Protein AF-A0A958TBN7-F1 (afdb_monomer_lite)

Radius of gyration: 26.86 Å; chains: 1; bounding box: 64×34×70 Å

Sequence (114 aa):
MKAIISLFTVFLLCVSLTVKAQENQGIDVNKDIDLAKVYEQVIKEGYGTPKVYLDLANAYYFGGDYANAKKWFEKVFETEELTTDMVVFRYKQSLKALKEDMDANPYLAALGTN

Secondary structure (DSSP, 8-state):
-HHHHHHHHHHHHHHHHHGGG-------HHHH--HHHHHHHHHHTT---HHHHHHHHHHHHHHT-HHHHHHHHHHHHTT-TT--HHHHHHHHHHHHHHT--STT-HHHHHHTT-

Foldseek 3Di:
DVVVVVVVVVVVVVVVVVVVPPPPPPDPCVPNDQQLVVLVVCVVVVNDDLVSLQSNLVSCLVVVVLVSNLVSLVVNLVVVPDDDPVSVVSNVVSCVSVVHDPVPDPSNVVVVPD

pLDDT: mean 84.66, std 15.96, range [45.16, 98.62]

Structure (mmCIF, N/CA/C/O backbone):
data_AF-A0A958TBN7-F1
#
_entry.id   AF-A0A958TBN7-F1
#
loop_
_atom_site.group_PDB
_atom_site.id
_atom_site.type_symbol
_atom_site.label_atom_id
_atom_site.label_alt_id
_atom_site.label_comp_id
_atom_site.label_asym_id
_atom_site.label_entity_id
_atom_site.label_seq_id
_atom_site.pdbx_PDB_ins_code
_atom_site.Cartn_x
_atom_site.Cartn_y
_atom_site.Cartn_z
_atom_site.occupancy
_atom_site.B_iso_or_equiv
_atom_site.auth_seq_id
_atom_site.auth_comp_id
_atom_site.auth_asym_id
_atom_site.auth_atom_id
_atom_site.pdbx_PDB_model_num
ATOM 1 N N . MET A 1 1 ? -45.256 21.094 56.430 1.00 61.03 1 MET A N 1
ATOM 2 C CA . MET A 1 1 ? -43.775 20.989 56.453 1.00 61.03 1 MET A CA 1
ATOM 3 C C . MET A 1 1 ? -43.257 19.689 55.836 1.00 61.03 1 MET A C 1
ATOM 5 O O . MET A 1 1 ? -42.473 19.777 54.906 1.00 61.03 1 MET A O 1
ATOM 9 N N . LYS A 1 2 ? -43.733 18.501 56.246 1.00 51.97 2 LYS A N 1
ATOM 10 C CA . LYS A 1 2 ? -43.281 17.205 55.683 1.00 51.97 2 LYS A CA 1
ATOM 11 C C . LYS A 1 2 ? -43.485 17.062 54.158 1.00 51.97 2 LYS A C 1
ATOM 13 O O . LYS A 1 2 ? -42.591 16.584 53.475 1.00 51.97 2 LYS A O 1
ATOM 18 N N . ALA A 1 3 ? -44.604 17.558 53.616 1.00 57.6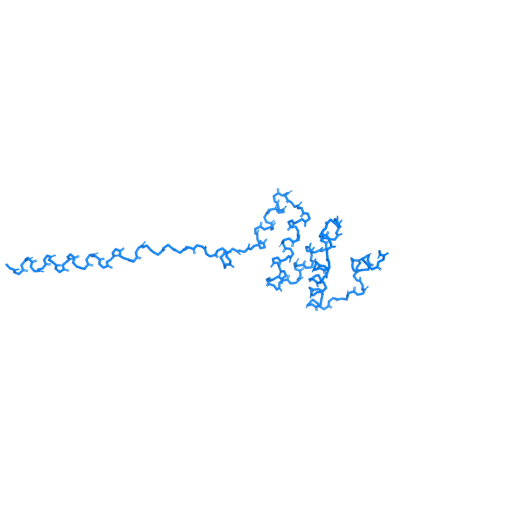6 3 ALA A N 1
ATOM 19 C CA . ALA A 1 3 ? -44.887 17.526 52.172 1.00 57.66 3 ALA A CA 1
ATOM 20 C C . ALA A 1 3 ? -43.975 18.450 51.336 1.00 57.66 3 ALA A C 1
ATOM 22 O O . ALA A 1 3 ? -43.615 18.112 50.216 1.00 57.66 3 ALA A O 1
ATOM 23 N N . ILE A 1 4 ? -43.551 19.587 51.899 1.00 66.06 4 ILE A N 1
ATOM 24 C CA . ILE A 1 4 ? -42.653 20.545 51.229 1.00 66.06 4 ILE A CA 1
ATOM 25 C C . ILE A 1 4 ? -41.221 19.989 51.193 1.00 66.06 4 ILE A C 1
ATOM 27 O O . ILE A 1 4 ? -40.553 20.063 50.167 1.00 66.06 4 ILE A O 1
ATOM 31 N N . ILE A 1 5 ? -40.784 19.347 52.284 1.00 66.56 5 ILE A N 1
ATOM 32 C CA . ILE A 1 5 ? -39.485 18.658 52.361 1.00 66.56 5 ILE A CA 1
ATOM 33 C C . ILE A 1 5 ? -39.434 17.479 51.373 1.00 66.56 5 ILE A C 1
ATOM 35 O O . ILE A 1 5 ? -38.420 17.293 50.702 1.00 66.56 5 ILE A O 1
ATOM 39 N N . SER A 1 6 ? -40.540 16.736 51.230 1.00 66.12 6 SER A N 1
ATOM 40 C CA . SER A 1 6 ? -40.668 15.628 50.272 1.00 66.12 6 SER A CA 1
ATOM 41 C C . SER A 1 6 ? -40.613 16.080 48.809 1.00 66.12 6 SER A C 1
ATOM 43 O O . SER A 1 6 ? -40.090 15.357 47.967 1.00 66.12 6 SER A O 1
ATOM 45 N N . LEU A 1 7 ? -41.135 17.267 48.484 1.00 64.88 7 LEU A N 1
ATOM 46 C CA . LEU A 1 7 ? -41.117 17.795 47.116 1.00 64.88 7 LEU A CA 1
ATOM 47 C C . LEU A 1 7 ? -39.704 18.241 46.702 1.00 64.88 7 LEU A C 1
ATOM 49 O O . LEU A 1 7 ? -39.282 18.032 45.567 1.00 64.88 7 LEU A O 1
ATOM 53 N N . PHE A 1 8 ? -38.946 18.791 47.654 1.00 68.81 8 PHE A N 1
ATOM 54 C CA . PHE A 1 8 ? -37.567 19.228 47.437 1.00 68.81 8 PHE A CA 1
ATOM 55 C C . PHE A 1 8 ? -36.601 18.047 47.229 1.00 68.81 8 PHE A C 1
ATOM 57 O O . PHE A 1 8 ? -35.666 18.136 46.437 1.00 68.81 8 PHE A O 1
ATOM 64 N N . THR A 1 9 ? -36.857 16.907 47.881 1.00 64.44 9 THR A N 1
ATOM 65 C CA . THR A 1 9 ? -36.058 15.678 47.705 1.00 64.44 9 THR A CA 1
ATOM 66 C C . THR A 1 9 ? -36.308 14.998 46.357 1.00 64.44 9 THR A C 1
ATOM 68 O O . THR A 1 9 ? -35.367 14.488 45.755 1.00 64.44 9 THR A O 1
ATOM 71 N N . VAL A 1 10 ? -37.539 15.041 45.836 1.00 66.38 10 VAL A N 1
ATOM 72 C CA . VAL A 1 10 ? -37.864 14.515 44.495 1.00 66.38 10 VAL A CA 1
ATOM 73 C C . VAL A 1 10 ? -37.226 15.368 43.393 1.00 66.38 10 VAL A C 1
ATOM 75 O O . VAL A 1 10 ? -36.692 14.825 42.428 1.00 66.38 10 VAL A O 1
ATOM 78 N N . PHE A 1 11 ? -37.190 16.692 43.568 1.00 67.19 11 PHE A N 1
ATOM 79 C CA . PHE A 1 11 ? -36.548 17.603 42.619 1.00 67.19 11 PHE A CA 1
ATOM 80 C C . PHE A 1 11 ? -35.030 17.361 42.498 1.00 67.19 11 PHE A C 1
ATOM 82 O O . PHE A 1 11 ? -34.502 17.301 41.390 1.00 67.19 11 PHE A O 1
ATOM 89 N N . LEU A 1 12 ? -34.338 17.121 43.620 1.00 64.62 12 LEU A N 1
ATOM 90 C CA . LEU A 1 12 ? -32.907 16.772 43.647 1.00 64.62 12 LEU A CA 1
ATOM 91 C C . LEU A 1 12 ? -32.594 15.415 42.986 1.00 64.62 12 LEU A C 1
ATOM 93 O O . LEU A 1 12 ? -31.534 15.249 42.379 1.00 64.62 12 LEU A O 1
ATOM 97 N N . LEU A 1 13 ? -33.520 14.453 43.049 1.00 64.06 13 LEU A N 1
ATOM 98 C CA . LEU A 1 13 ? -33.353 13.150 42.402 1.00 64.06 13 LEU A CA 1
ATOM 99 C C . LEU A 1 13 ? -33.479 13.251 40.869 1.00 64.06 13 LEU A C 1
ATOM 101 O O . LEU A 1 13 ? -32.716 12.616 40.143 1.00 64.06 13 LEU A O 1
ATOM 105 N N . CYS A 1 14 ? -34.393 14.088 40.367 1.00 62.69 14 CYS A N 1
ATOM 106 C CA . CYS A 1 14 ? -34.617 14.277 38.930 1.00 62.69 14 CYS A CA 1
ATOM 107 C C . CYS A 1 14 ? -33.447 14.974 38.212 1.00 62.69 14 CYS A C 1
ATOM 109 O O . CYS A 1 14 ? -33.143 14.619 37.075 1.00 62.69 14 CYS A O 1
ATOM 111 N N . VAL A 1 15 ? -32.747 15.904 38.874 1.00 61.66 15 VAL A N 1
ATOM 112 C CA . VAL A 1 15 ? -31.570 16.600 38.305 1.00 61.66 15 VAL A CA 1
ATOM 113 C C . VAL A 1 15 ? -30.390 15.642 38.071 1.00 61.66 15 VAL A C 1
ATOM 115 O O . VAL A 1 15 ? -29.602 15.830 37.147 1.00 61.66 15 VAL A O 1
ATOM 118 N N . SER A 1 16 ? -30.292 14.565 38.855 1.00 59.22 16 SER A N 1
ATOM 119 C CA . SER A 1 16 ? -29.216 13.570 38.722 1.00 59.22 16 SER A CA 1
ATOM 120 C C . SER A 1 16 ? -29.375 12.663 37.491 1.00 59.22 16 SER A C 1
ATOM 122 O O . SER A 1 16 ? -28.401 12.067 37.035 1.00 59.22 16 SER A O 1
ATOM 124 N N . LEU A 1 17 ? -30.589 12.551 36.935 1.00 57.72 17 LEU A N 1
ATOM 125 C CA . LEU A 1 17 ? -30.880 11.682 35.788 1.00 57.72 17 LEU A CA 1
ATOM 126 C C . LEU A 1 17 ? -30.564 12.346 34.439 1.00 57.72 17 LEU A C 1
ATOM 128 O O . LEU A 1 17 ? -30.252 11.649 33.477 1.00 57.72 17 LEU A O 1
ATOM 132 N N . THR A 1 18 ? -30.583 13.679 34.355 1.00 55.69 18 THR A N 1
ATOM 133 C CA . THR A 1 18 ? -30.362 14.400 33.088 1.00 55.69 18 THR A CA 1
ATOM 134 C C . THR A 1 18 ? -28.887 14.502 32.681 1.00 55.69 18 THR A C 1
ATOM 136 O O . THR A 1 18 ? -28.599 14.712 31.509 1.00 55.69 18 THR A O 1
ATOM 139 N N . VAL A 1 19 ? -27.937 14.307 33.606 1.00 55.25 19 VAL A N 1
ATOM 140 C CA . VAL A 1 19 ? -26.484 14.431 33.337 1.00 55.25 19 VAL A CA 1
ATOM 141 C C . VAL A 1 19 ? -25.907 13.234 32.560 1.00 55.25 19 VAL A C 1
ATOM 143 O O . VAL A 1 19 ? -24.853 13.346 31.946 1.00 55.25 19 VAL A O 1
ATOM 146 N N . LYS A 1 20 ? -26.597 12.088 32.522 1.00 55.59 20 LYS A N 1
ATOM 147 C CA . LYS A 1 20 ? -26.103 10.861 31.861 1.00 55.59 20 LYS A CA 1
ATOM 148 C C . LYS A 1 20 ? -26.434 10.767 30.360 1.00 55.59 20 LYS A C 1
ATOM 150 O O . LYS A 1 20 ? -26.075 9.774 29.741 1.00 55.59 20 LYS A O 1
ATOM 155 N N . ALA A 1 21 ? -27.125 11.753 29.779 1.00 54.84 21 ALA A N 1
ATOM 156 C CA . ALA A 1 21 ? -27.674 11.673 28.416 1.00 54.84 21 ALA A CA 1
ATOM 157 C C . ALA A 1 21 ? -26.893 12.461 27.342 1.00 54.84 21 ALA A C 1
ATOM 159 O O . ALA A 1 21 ? -27.258 12.411 26.171 1.00 54.84 21 ALA A O 1
ATOM 160 N N . GLN A 1 22 ? -25.827 13.181 27.706 1.00 59.81 22 GLN A N 1
ATOM 161 C CA . GLN A 1 22 ? -24.964 13.904 26.762 1.00 59.81 22 GLN A CA 1
ATOM 162 C C . GLN A 1 22 ? -23.517 13.403 26.845 1.00 59.81 22 GLN A C 1
ATOM 164 O O . GLN A 1 22 ? -22.597 14.164 27.125 1.00 59.81 22 GLN A O 1
ATOM 169 N N . GLU A 1 23 ? -23.300 12.112 26.597 1.00 53.91 23 GLU A N 1
ATOM 170 C CA . GLU A 1 23 ? -21.979 11.623 26.193 1.00 53.91 23 GLU A CA 1
ATOM 171 C C . GLU A 1 23 ? -21.935 11.654 24.664 1.00 53.91 23 GLU A C 1
ATOM 173 O O . GLU A 1 23 ? -22.325 10.711 23.980 1.00 53.91 23 GLU A O 1
ATOM 178 N N . ASN A 1 24 ? -21.550 12.805 24.112 1.00 59.34 24 ASN A N 1
ATOM 179 C CA . ASN A 1 24 ? -21.240 12.911 22.694 1.00 59.34 24 ASN A CA 1
ATOM 180 C C . ASN A 1 24 ? -19.901 12.187 22.502 1.00 59.34 24 ASN A C 1
ATOM 182 O O . ASN A 1 24 ? -18.853 12.764 22.796 1.00 59.34 24 ASN A O 1
ATOM 186 N N . GLN A 1 25 ? -19.928 10.907 22.116 1.00 62.84 25 GLN A N 1
ATOM 187 C CA . GLN A 1 25 ? -18.721 10.192 21.700 1.00 62.84 25 GLN A CA 1
ATOM 188 C C . GLN A 1 25 ? -18.206 10.879 20.434 1.00 62.84 25 GLN A C 1
ATOM 190 O O . GLN A 1 25 ? -18.637 10.578 19.323 1.00 62.84 25 GLN A O 1
ATOM 195 N N . GLY A 1 26 ? -17.356 11.891 20.610 1.00 61.56 26 GLY A N 1
ATOM 196 C CA . GLY A 1 26 ? -16.679 12.537 19.499 1.00 61.56 26 GLY A CA 1
ATOM 197 C C . GLY A 1 26 ? -15.882 11.477 18.755 1.00 61.56 26 GLY A C 1
ATOM 198 O O . GLY A 1 26 ? -15.088 10.779 19.380 1.00 61.56 26 GLY A O 1
ATOM 199 N N . ILE A 1 27 ? -16.121 11.345 17.450 1.00 68.88 27 ILE A N 1
ATOM 200 C CA . ILE A 1 27 ? -15.348 10.440 16.601 1.00 68.88 27 ILE A CA 1
ATOM 201 C C . ILE A 1 27 ? -13.892 10.899 16.649 1.00 68.88 27 ILE A C 1
ATOM 203 O O . ILE A 1 27 ? -13.561 11.990 16.175 1.00 68.88 27 ILE A O 1
ATOM 207 N N . ASP A 1 28 ? -13.024 10.071 17.221 1.00 71.75 28 ASP A N 1
ATOM 208 C CA . ASP A 1 28 ? -11.587 10.231 17.073 1.00 71.75 28 ASP A CA 1
ATOM 209 C C . ASP A 1 28 ? -11.232 9.615 15.727 1.00 71.75 28 ASP A C 1
ATOM 211 O O . ASP A 1 28 ? -10.997 8.416 15.600 1.00 71.75 28 ASP A O 1
ATOM 215 N N . VAL A 1 29 ? -11.216 10.447 14.689 1.00 66.88 29 VAL A N 1
ATOM 216 C CA . VAL A 1 29 ? -10.942 10.021 13.309 1.00 66.88 29 VAL A CA 1
ATOM 217 C C . VAL A 1 29 ? -9.623 9.255 13.156 1.00 66.88 29 VAL A C 1
ATOM 219 O O . VAL A 1 29 ? -9.476 8.504 12.198 1.00 66.88 29 VAL A O 1
ATOM 222 N N . ASN A 1 30 ? -8.682 9.395 14.098 1.00 64.25 30 ASN A N 1
ATOM 223 C CA . ASN A 1 30 ? -7.424 8.648 14.086 1.00 64.25 30 ASN A CA 1
ATOM 224 C C . ASN A 1 30 ? -7.561 7.213 14.620 1.00 64.25 30 ASN A C 1
ATOM 226 O O . ASN A 1 30 ? -6.672 6.397 14.386 1.00 64.25 30 ASN A O 1
ATOM 230 N N . LYS A 1 31 ? -8.633 6.904 15.359 1.00 66.94 31 LYS A N 1
ATOM 231 C CA . LYS A 1 31 ? -8.908 5.577 15.934 1.00 66.94 31 LYS A CA 1
ATOM 232 C C . LYS A 1 31 ? -10.108 4.885 15.306 1.00 66.94 31 LYS A C 1
ATOM 234 O O . LYS A 1 31 ? -10.114 3.663 15.203 1.00 66.94 31 LYS A O 1
ATOM 239 N N . ASP A 1 32 ? -11.097 5.661 14.889 1.00 69.31 32 ASP A N 1
ATOM 240 C CA . ASP A 1 32 ? -12.416 5.144 14.538 1.00 69.31 32 ASP A CA 1
ATOM 241 C C . ASP A 1 32 ? -12.597 4.948 13.024 1.00 69.31 32 ASP A C 1
ATOM 243 O O . ASP A 1 32 ? -13.574 4.334 12.592 1.00 69.31 32 ASP A O 1
ATOM 247 N N . ILE A 1 33 ? -11.662 5.445 12.201 1.00 79.38 33 ILE A N 1
ATOM 248 C CA . ILE A 1 33 ? -11.715 5.325 10.739 1.00 79.38 33 ILE A CA 1
ATOM 249 C C . ILE A 1 33 ? -10.683 4.317 10.239 1.00 79.38 33 ILE A C 1
ATOM 251 O O . ILE A 1 33 ? -9.474 4.479 10.394 1.00 79.38 33 ILE A O 1
ATOM 255 N N . ASP A 1 34 ? -11.185 3.306 9.538 1.00 90.38 34 ASP A N 1
ATOM 256 C CA . ASP A 1 34 ? -10.375 2.385 8.753 1.00 90.38 34 ASP A CA 1
ATOM 257 C C . ASP A 1 34 ? -10.012 3.039 7.414 1.00 90.38 34 ASP A C 1
ATOM 259 O O . ASP A 1 34 ? -10.773 3.007 6.442 1.00 90.38 34 ASP A O 1
ATOM 263 N N . LEU A 1 35 ? -8.851 3.692 7.391 1.00 91.19 35 LEU A N 1
ATOM 264 C CA . LEU A 1 35 ? -8.399 4.472 6.242 1.00 91.19 35 LEU A CA 1
ATOM 265 C C . LEU A 1 35 ? -8.224 3.611 4.980 1.00 91.19 35 LEU A C 1
ATOM 267 O O . LEU A 1 35 ? -8.449 4.095 3.871 1.00 91.19 35 LEU A O 1
ATOM 271 N N . ALA A 1 36 ? -7.879 2.328 5.140 1.00 95.25 36 ALA A N 1
ATOM 272 C CA . ALA A 1 36 ? -7.757 1.407 4.018 1.00 95.25 36 ALA A CA 1
ATOM 273 C C . ALA A 1 36 ? -9.113 1.211 3.325 1.00 95.25 36 ALA A C 1
ATOM 275 O O . ALA A 1 36 ? -9.210 1.408 2.115 1.00 95.25 36 ALA A O 1
ATOM 276 N N . LYS A 1 37 ? -10.183 0.955 4.092 1.00 95.56 37 LYS A N 1
ATOM 277 C CA . LYS A 1 37 ? -11.541 0.806 3.535 1.00 95.56 37 LYS A CA 1
ATOM 278 C C . LYS A 1 37 ? -12.017 2.040 2.778 1.00 95.56 37 LYS A C 1
ATOM 280 O O . LYS A 1 37 ? -12.696 1.911 1.761 1.00 95.56 37 LYS A O 1
ATOM 285 N N . VAL A 1 38 ? -11.675 3.233 3.264 1.00 95.06 38 VAL A N 1
ATOM 286 C CA . VAL A 1 38 ? -12.037 4.485 2.587 1.00 95.06 38 VAL A CA 1
ATOM 287 C C . VAL A 1 38 ? -11.403 4.538 1.199 1.00 95.06 38 VAL A C 1
ATOM 289 O O . VAL A 1 38 ? -12.108 4.738 0.212 1.00 95.06 38 VAL A O 1
ATOM 292 N N . TYR A 1 39 ? -10.094 4.307 1.089 1.00 97.25 39 TYR A N 1
ATOM 293 C CA . TYR A 1 39 ? -9.427 4.363 -0.213 1.00 97.25 39 TYR A CA 1
ATOM 294 C C . TYR A 1 39 ? -9.788 3.185 -1.128 1.00 97.25 39 TYR A C 1
ATOM 296 O O . TYR A 1 39 ? -9.901 3.383 -2.337 1.00 97.25 39 TYR A O 1
ATOM 304 N N . GLU A 1 40 ? -10.043 1.987 -0.592 1.00 97.38 40 GLU A N 1
ATOM 305 C CA . GLU A 1 40 ? -10.591 0.874 -1.379 1.00 97.38 40 GLU A CA 1
ATOM 306 C C . GLU A 1 40 ? -11.918 1.256 -2.043 1.00 97.38 40 GLU A C 1
ATOM 308 O O . GLU A 1 40 ? -12.125 0.978 -3.227 1.00 97.38 40 GLU A O 1
ATOM 313 N N . GLN A 1 41 ? -12.802 1.929 -1.301 1.00 97.25 41 GLN A N 1
ATOM 314 C CA . GLN A 1 41 ? -14.082 2.388 -1.827 1.00 97.25 41 GLN A CA 1
ATOM 315 C C . GLN A 1 41 ? -13.894 3.434 -2.936 1.00 97.25 41 GLN A C 1
ATOM 317 O O . GLN A 1 41 ? -14.518 3.312 -3.987 1.00 97.25 41 GLN A O 1
ATOM 322 N N . VAL A 1 42 ? -12.983 4.397 -2.760 1.00 96.88 42 VAL A N 1
ATOM 323 C CA . VAL A 1 42 ? -12.652 5.405 -3.789 1.00 96.88 42 VAL A CA 1
ATOM 324 C C . VAL A 1 42 ? -12.180 4.743 -5.090 1.00 96.88 42 VAL A C 1
ATOM 326 O O . VAL A 1 42 ? -12.611 5.119 -6.181 1.00 96.88 42 VAL A O 1
ATOM 329 N N . ILE A 1 43 ? -11.327 3.719 -4.992 1.00 96.69 43 ILE A N 1
ATOM 330 C CA . ILE A 1 43 ? -10.844 2.970 -6.160 1.00 96.69 43 ILE A CA 1
ATOM 331 C C . ILE A 1 43 ? -11.987 2.192 -6.816 1.00 96.69 43 ILE A C 1
ATOM 333 O O . ILE A 1 43 ? -12.112 2.199 -8.040 1.00 96.69 43 ILE A O 1
ATOM 337 N N . LYS A 1 44 ? -12.844 1.549 -6.016 1.00 97.31 44 LYS A N 1
ATOM 338 C CA . LYS A 1 44 ? -14.012 0.801 -6.500 1.00 97.31 44 LYS A CA 1
ATOM 339 C C . LYS A 1 44 ? -15.010 1.692 -7.243 1.00 97.31 44 LYS A C 1
ATOM 341 O O . LYS A 1 44 ? -15.640 1.236 -8.193 1.00 97.31 44 LYS A O 1
ATOM 346 N N . GLU A 1 45 ? -15.135 2.948 -6.833 1.00 97.56 45 GLU A N 1
ATOM 347 C CA . GLU A 1 45 ? -15.967 3.958 -7.495 1.00 97.56 45 GLU A CA 1
ATOM 348 C C . GLU A 1 45 ? -15.343 4.512 -8.789 1.00 97.56 45 GLU A C 1
ATOM 350 O O . GLU A 1 45 ? -15.978 5.295 -9.491 1.00 97.56 45 GLU A O 1
ATOM 355 N N . GLY A 1 46 ? -14.132 4.071 -9.147 1.00 96.12 46 GLY A N 1
ATOM 356 C CA . GLY A 1 46 ? -13.450 4.446 -10.386 1.00 96.12 46 GLY A CA 1
ATOM 357 C C . GLY A 1 46 ? -12.531 5.659 -10.258 1.00 96.12 46 GLY A C 1
ATOM 358 O O . GLY A 1 46 ? -11.972 6.101 -11.258 1.00 96.12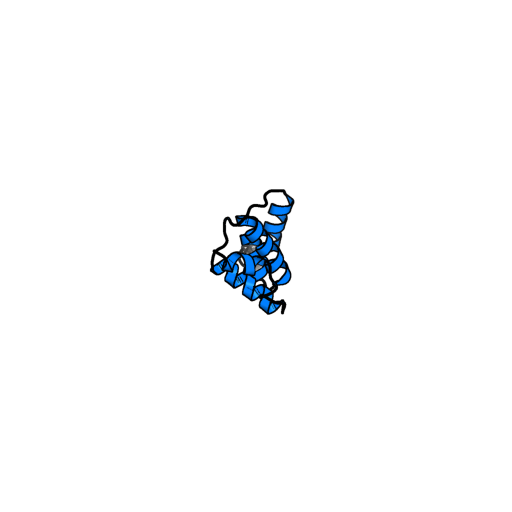 46 GLY A O 1
ATOM 359 N N . TYR A 1 47 ? -12.318 6.176 -9.045 1.00 95.00 47 TYR A N 1
ATOM 360 C CA . TYR A 1 47 ? -11.478 7.351 -8.780 1.00 95.00 47 TYR A CA 1
ATOM 361 C C . TYR A 1 47 ? -10.046 6.978 -8.352 1.00 95.00 47 TYR A C 1
ATOM 363 O O . TYR A 1 47 ? -9.397 7.692 -7.585 1.00 95.00 47 TYR A O 1
ATOM 371 N N . GLY A 1 48 ? -9.539 5.842 -8.838 1.00 94.44 48 GLY A N 1
ATOM 372 C CA . GLY A 1 48 ? -8.167 5.404 -8.589 1.00 94.44 48 GLY A CA 1
ATOM 373 C C . GLY A 1 48 ? -7.150 6.307 -9.290 1.00 94.44 48 GLY A C 1
ATOM 374 O O . GLY A 1 48 ? -7.172 6.454 -10.509 1.00 94.44 48 GLY A O 1
ATOM 375 N N . THR A 1 49 ? -6.237 6.893 -8.521 1.00 95.38 49 THR A N 1
ATOM 376 C CA . THR A 1 49 ? -5.107 7.696 -9.017 1.00 95.38 49 THR A CA 1
ATOM 377 C C . THR A 1 49 ? -3.810 7.199 -8.376 1.00 95.38 49 THR A C 1
ATOM 379 O O . THR A 1 49 ? -3.882 6.584 -7.307 1.00 95.38 49 THR A O 1
ATOM 382 N N . PRO A 1 50 ? -2.623 7.496 -8.941 1.00 95.00 50 PRO A N 1
ATOM 383 C CA . PRO A 1 50 ? -1.340 7.155 -8.316 1.00 95.00 50 PRO A CA 1
ATOM 384 C C . PRO A 1 50 ? -1.258 7.579 -6.847 1.00 95.00 50 PRO A C 1
ATOM 386 O O . PRO A 1 50 ? -0.778 6.829 -5.997 1.00 95.00 50 PRO A O 1
ATOM 389 N N . LYS A 1 51 ? -1.805 8.759 -6.520 1.00 96.19 51 LYS A N 1
ATOM 390 C CA . LYS A 1 51 ? -1.862 9.254 -5.143 1.00 96.19 51 LYS A CA 1
ATOM 391 C C . LYS A 1 51 ? -2.776 8.406 -4.257 1.00 96.19 51 LYS A C 1
ATOM 393 O O . LYS A 1 51 ? -2.361 8.031 -3.168 1.00 96.19 51 LYS A O 1
ATOM 398 N N . VAL A 1 52 ? -3.975 8.058 -4.728 1.00 96.94 52 VAL A N 1
ATOM 399 C CA . VAL A 1 52 ? -4.906 7.197 -3.975 1.00 96.94 52 VAL A CA 1
ATOM 400 C C . VAL A 1 52 ? -4.311 5.801 -3.753 1.00 96.94 52 VAL A C 1
ATOM 402 O O . VAL A 1 52 ? -4.423 5.263 -2.654 1.00 96.94 52 VAL A O 1
ATOM 405 N N . TYR A 1 53 ? -3.619 5.230 -4.746 1.00 97.44 53 TYR A N 1
ATOM 406 C CA . TYR A 1 53 ? -2.914 3.954 -4.580 1.00 97.44 53 TYR A CA 1
ATOM 407 C C . TYR A 1 53 ? -1.800 4.049 -3.538 1.00 97.44 53 TYR A C 1
ATOM 409 O O . TYR A 1 53 ? -1.676 3.161 -2.695 1.00 97.44 53 TYR A O 1
ATOM 417 N N . LEU A 1 54 ? -1.028 5.138 -3.547 1.00 97.69 54 LEU A N 1
ATOM 418 C CA . LEU A 1 54 ? 0.015 5.372 -2.554 1.00 97.69 54 LEU A CA 1
ATOM 419 C C . LEU A 1 54 ? -0.561 5.537 -1.141 1.00 97.69 54 LEU A C 1
ATOM 421 O O . LEU A 1 54 ? -0.026 4.971 -0.187 1.00 97.69 54 LEU A O 1
ATOM 425 N N . ASP A 1 55 ? -1.647 6.291 -0.991 1.00 97.12 55 ASP A N 1
ATOM 426 C CA . ASP A 1 55 ? -2.282 6.504 0.309 1.00 97.12 55 ASP A CA 1
ATOM 427 C C . ASP A 1 55 ? -2.876 5.197 0.862 1.00 97.12 55 ASP A C 1
ATOM 429 O O . ASP A 1 55 ? -2.701 4.900 2.047 1.00 97.12 55 ASP A O 1
ATOM 433 N N . LEU A 1 56 ? -3.467 4.358 0.004 1.00 97.88 56 LEU A N 1
ATOM 434 C CA . LEU A 1 56 ? -3.931 3.020 0.376 1.00 97.88 56 LEU A CA 1
ATOM 435 C C . LEU A 1 56 ? -2.773 2.083 0.748 1.00 97.88 56 LEU A C 1
ATOM 437 O O . LEU A 1 56 ? -2.830 1.412 1.779 1.00 97.88 56 LEU A O 1
ATOM 441 N N . ALA A 1 57 ? -1.693 2.068 -0.038 1.00 98.12 57 ALA A N 1
ATOM 442 C CA . ALA A 1 57 ? -0.496 1.289 0.279 1.00 98.12 57 ALA A CA 1
ATOM 443 C C . ALA A 1 57 ? 0.080 1.679 1.649 1.00 98.12 57 ALA A C 1
ATOM 445 O O . ALA A 1 57 ? 0.428 0.817 2.455 1.00 98.12 57 ALA A O 1
ATOM 446 N N . ASN A 1 58 ? 0.122 2.982 1.944 1.00 98.00 58 ASN A N 1
ATOM 447 C CA . ASN A 1 58 ? 0.568 3.501 3.232 1.00 98.00 58 ASN A CA 1
ATOM 448 C C . ASN A 1 58 ? -0.367 3.101 4.376 1.00 98.00 58 ASN A C 1
ATOM 450 O O . ASN A 1 58 ? 0.126 2.717 5.435 1.00 98.00 58 ASN A O 1
ATOM 454 N N . ALA A 1 59 ? -1.687 3.160 4.175 1.00 97.06 59 ALA A N 1
ATOM 455 C CA . ALA A 1 59 ? -2.655 2.732 5.181 1.00 97.06 59 ALA A CA 1
ATOM 456 C C . ALA A 1 59 ? -2.422 1.267 5.587 1.00 97.06 59 ALA A C 1
ATOM 458 O O . ALA A 1 59 ? -2.300 0.972 6.776 1.00 97.06 59 ALA A O 1
ATOM 459 N N . TYR A 1 60 ? -2.245 0.369 4.614 1.00 98.19 60 TYR A N 1
ATOM 460 C CA . TYR A 1 60 ? -1.910 -1.029 4.895 1.00 98.19 60 TYR A CA 1
ATOM 461 C C . TYR A 1 60 ? -0.526 -1.208 5.519 1.00 98.19 60 TYR A C 1
ATOM 463 O O . TYR A 1 60 ? -0.382 -1.974 6.469 1.00 98.19 60 TYR A O 1
ATOM 471 N N . TYR A 1 61 ? 0.482 -0.478 5.034 1.00 98.31 61 TYR A N 1
ATOM 472 C CA . TYR A 1 61 ? 1.843 -0.537 5.569 1.00 98.31 61 TYR A CA 1
ATOM 473 C C . TYR A 1 61 ? 1.882 -0.178 7.060 1.00 98.31 61 TYR A C 1
ATOM 475 O O . TYR A 1 6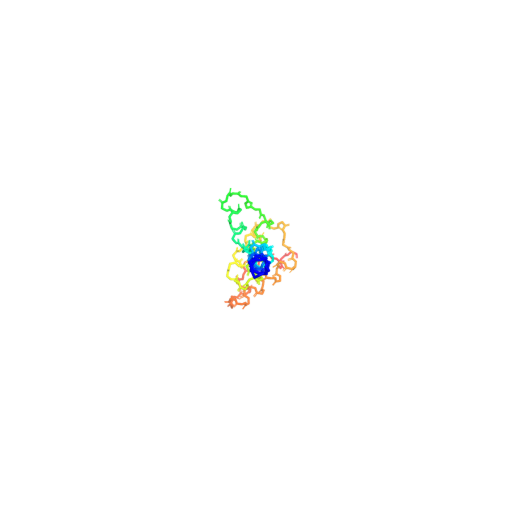1 ? 2.476 -0.903 7.859 1.00 98.31 61 TYR A O 1
ATOM 483 N N . PHE A 1 62 ? 1.229 0.922 7.445 1.00 96.19 62 PHE A N 1
ATOM 484 C CA . PHE A 1 62 ? 1.148 1.346 8.844 1.00 96.19 62 PHE A CA 1
ATOM 485 C C . PHE A 1 62 ? 0.212 0.462 9.674 1.00 96.19 62 PHE A C 1
ATOM 487 O O . PHE A 1 62 ? 0.431 0.320 10.874 1.00 96.19 62 PHE A O 1
ATOM 494 N N . GLY A 1 63 ? -0.779 -0.172 9.040 1.00 94.56 63 GLY A N 1
ATOM 495 C CA . GLY A 1 63 ? -1.633 -1.192 9.650 1.00 94.56 63 GLY A CA 1
ATOM 496 C C . GLY A 1 63 ? -0.969 -2.566 9.820 1.00 94.56 63 GLY A C 1
ATOM 497 O O . GLY A 1 63 ? -1.544 -3.437 10.465 1.00 94.56 63 GLY A O 1
ATOM 498 N N . GLY A 1 64 ? 0.231 -2.775 9.265 1.00 96.75 64 GLY A N 1
ATOM 499 C CA . GLY A 1 64 ? 0.963 -4.045 9.337 1.00 96.75 64 GLY A CA 1
ATOM 500 C C . GLY A 1 64 ? 0.505 -5.113 8.336 1.00 96.75 64 GLY A C 1
ATOM 501 O O . GLY A 1 64 ? 1.016 -6.232 8.362 1.00 96.75 64 GLY A O 1
ATOM 502 N N . ASP A 1 65 ? -0.415 -4.786 7.429 1.00 98.06 65 ASP A N 1
ATOM 503 C CA . ASP A 1 65 ? -0.821 -5.674 6.340 1.00 98.06 65 ASP A CA 1
ATOM 504 C C . ASP A 1 65 ? 0.114 -5.491 5.139 1.00 98.06 65 ASP A C 1
ATOM 506 O O . ASP A 1 65 ? -0.171 -4.809 4.152 1.00 98.06 65 ASP A O 1
ATOM 510 N N . TYR A 1 66 ? 1.291 -6.098 5.245 1.00 98.38 66 TYR A N 1
ATOM 511 C CA . TYR A 1 66 ? 2.337 -5.949 4.238 1.00 98.38 66 TYR A CA 1
ATOM 512 C C . TYR A 1 66 ? 1.984 -6.585 2.888 1.00 98.38 66 TYR A C 1
ATOM 514 O O . TYR A 1 66 ? 2.513 -6.151 1.865 1.00 98.38 66 TYR A O 1
ATOM 522 N N . ALA A 1 67 ? 1.076 -7.567 2.862 1.00 98.44 67 ALA A N 1
ATOM 523 C CA . ALA A 1 67 ? 0.617 -8.198 1.627 1.00 98.44 67 ALA A CA 1
ATOM 524 C C . ALA A 1 67 ? -0.191 -7.210 0.779 1.00 98.44 67 ALA A C 1
ATOM 526 O O . ALA A 1 67 ? 0.099 -7.019 -0.406 1.00 98.44 67 ALA A O 1
ATOM 527 N N . ASN A 1 68 ? -1.157 -6.523 1.394 1.00 98.44 68 ASN A N 1
ATOM 528 C CA . ASN A 1 68 ? -1.916 -5.492 0.699 1.00 98.44 68 ASN A CA 1
ATOM 529 C C . ASN A 1 68 ? -1.073 -4.241 0.427 1.00 98.44 68 ASN A C 1
ATOM 531 O O . ASN A 1 68 ? -1.178 -3.669 -0.659 1.00 98.44 68 ASN A O 1
ATOM 535 N N . ALA A 1 69 ? -0.180 -3.852 1.343 1.00 98.62 69 ALA A N 1
ATOM 536 C CA . ALA A 1 69 ? 0.740 -2.740 1.107 1.00 98.62 69 ALA A CA 1
ATOM 537 C C . ALA A 1 69 ? 1.587 -2.963 -0.155 1.00 98.62 69 ALA A C 1
ATOM 539 O O . ALA A 1 69 ? 1.620 -2.100 -1.032 1.00 98.62 69 ALA A O 1
ATOM 540 N N . LYS A 1 70 ? 2.211 -4.145 -0.283 1.00 98.31 70 LYS A N 1
ATOM 541 C CA . LYS A 1 70 ? 2.991 -4.548 -1.462 1.00 98.31 70 LYS A CA 1
ATOM 542 C C . LYS A 1 70 ? 2.177 -4.376 -2.747 1.00 98.31 70 LYS A C 1
ATOM 544 O O . LYS A 1 70 ? 2.606 -3.643 -3.632 1.00 98.31 70 LYS A O 1
ATOM 549 N N . LYS A 1 71 ? 0.991 -4.991 -2.815 1.00 97.75 71 LYS A N 1
ATOM 550 C CA . LYS A 1 71 ? 0.104 -4.943 -3.990 1.00 97.75 71 LYS A CA 1
ATOM 551 C C . LYS A 1 71 ? -0.163 -3.510 -4.462 1.00 97.75 71 LYS A C 1
ATOM 553 O O . LYS A 1 71 ? -0.152 -3.235 -5.660 1.00 97.75 71 LYS A O 1
ATOM 558 N N . TRP A 1 72 ? -0.437 -2.595 -3.535 1.00 98.06 72 TRP A N 1
ATOM 559 C CA . TRP A 1 72 ? -0.754 -1.212 -3.890 1.00 98.06 72 TRP A CA 1
ATOM 560 C C . TRP A 1 72 ? 0.489 -0.370 -4.196 1.00 98.06 72 TRP A C 1
ATOM 562 O O . TRP A 1 72 ? 0.412 0.499 -5.059 1.00 98.06 72 TRP A O 1
ATOM 572 N N . PHE A 1 73 ? 1.647 -0.657 -3.592 1.00 97.81 73 PHE A N 1
ATOM 573 C CA . PHE A 1 73 ? 2.914 -0.050 -4.017 1.00 97.81 73 PHE A CA 1
ATOM 574 C C . PHE A 1 73 ? 3.284 -0.434 -5.454 1.00 97.81 73 PHE A C 1
ATOM 576 O O . PHE A 1 73 ? 3.687 0.432 -6.222 1.00 97.81 73 PHE A O 1
ATOM 583 N N . GLU A 1 74 ? 3.078 -1.690 -5.852 1.00 96.25 74 GLU A N 1
ATOM 584 C CA . GLU A 1 74 ? 3.300 -2.137 -7.236 1.00 96.25 74 GLU A CA 1
ATOM 585 C C . GLU A 1 74 ? 2.425 -1.352 -8.228 1.00 96.25 74 GLU A C 1
ATOM 587 O O . GLU A 1 74 ? 2.907 -0.932 -9.280 1.00 96.25 74 GLU A O 1
ATOM 592 N N . LYS A 1 75 ? 1.179 -1.029 -7.848 1.00 95.62 75 LYS A N 1
ATOM 593 C CA . LYS A 1 75 ? 0.309 -0.136 -8.632 1.00 95.62 75 LYS A CA 1
ATOM 594 C C . LYS A 1 75 ? 0.832 1.294 -8.746 1.00 95.62 75 LYS A C 1
ATOM 596 O O . LYS A 1 75 ? 0.625 1.920 -9.779 1.00 95.62 75 LYS A O 1
ATOM 601 N N . VAL A 1 76 ? 1.510 1.816 -7.723 1.00 95.62 76 VAL A N 1
ATOM 602 C CA . VAL A 1 76 ? 2.182 3.123 -7.816 1.00 95.62 76 VAL A CA 1
ATOM 603 C C . VAL A 1 76 ? 3.337 3.051 -8.818 1.00 95.62 76 VAL A C 1
ATOM 6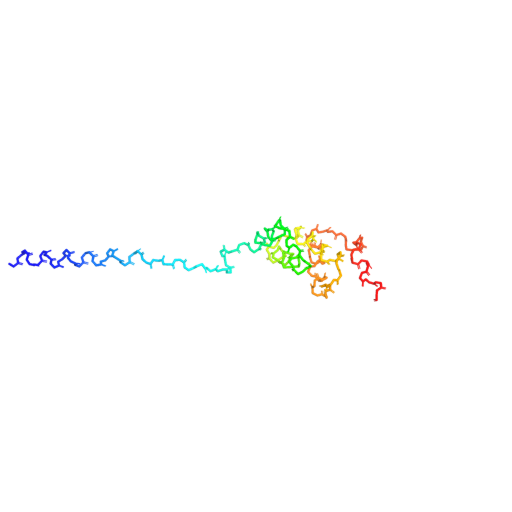05 O O . VAL A 1 76 ? 3.464 3.935 -9.665 1.00 95.62 76 VAL A O 1
ATOM 608 N N . PHE A 1 77 ? 4.141 1.985 -8.774 1.00 94.44 77 PHE A N 1
ATOM 609 C CA . PHE A 1 77 ? 5.294 1.825 -9.664 1.00 94.44 77 PHE A CA 1
ATOM 610 C C . PHE A 1 77 ? 4.913 1.633 -11.134 1.00 94.44 77 PHE A C 1
ATOM 612 O O . PHE A 1 77 ? 5.664 2.071 -11.994 1.00 94.44 77 PHE A O 1
ATOM 619 N N . GLU A 1 78 ? 3.738 1.072 -11.436 1.00 91.88 78 GLU A N 1
ATOM 620 C CA . GLU A 1 78 ? 3.201 1.024 -12.809 1.00 91.88 78 GLU A CA 1
ATOM 621 C C . GLU A 1 78 ? 3.001 2.417 -13.437 1.00 91.88 78 GLU A C 1
ATOM 623 O O . GLU A 1 78 ? 2.922 2.529 -14.657 1.00 91.88 78 GLU A O 1
ATOM 628 N N . THR A 1 79 ? 2.888 3.470 -12.620 1.00 83.19 79 THR A N 1
ATOM 629 C CA . THR A 1 79 ? 2.586 4.836 -13.084 1.00 83.19 79 THR A CA 1
ATOM 630 C C . THR A 1 79 ? 3.787 5.776 -13.057 1.00 83.19 79 THR A C 1
ATOM 632 O O . THR A 1 79 ? 3.721 6.840 -13.653 1.00 83.19 79 THR A O 1
ATOM 635 N N . GLU A 1 80 ? 4.865 5.403 -12.360 1.00 79.06 80 GLU A N 1
ATOM 636 C CA . GLU A 1 80 ? 6.114 6.166 -12.156 1.00 79.06 80 GLU A CA 1
ATOM 637 C C . GLU A 1 80 ? 5.989 7.578 -11.530 1.00 79.06 80 GLU A C 1
ATOM 639 O O . GLU A 1 80 ? 6.975 8.105 -11.019 1.00 79.06 80 GLU A O 1
ATOM 644 N N . GLU A 1 81 ? 4.795 8.173 -11.453 1.00 77.06 81 GLU A N 1
ATOM 645 C CA . GLU A 1 81 ? 4.571 9.574 -11.056 1.00 77.06 81 GLU A CA 1
ATOM 646 C C . GLU A 1 81 ? 4.938 9.910 -9.596 1.00 77.06 81 GLU A C 1
ATOM 648 O O . GLU A 1 81 ? 5.062 11.085 -9.251 1.00 77.06 81 GLU A O 1
ATOM 653 N N . LEU A 1 82 ? 5.103 8.917 -8.713 1.00 85.00 82 LEU A N 1
ATOM 654 C CA . LEU A 1 82 ? 5.280 9.127 -7.264 1.00 85.00 82 LEU A CA 1
ATOM 655 C C . LEU A 1 82 ? 6.340 8.214 -6.625 1.00 85.00 82 LEU A C 1
ATOM 657 O O . LEU A 1 82 ? 6.346 8.010 -5.405 1.00 85.00 82 LEU A O 1
ATOM 661 N N . THR A 1 83 ? 7.248 7.660 -7.427 1.00 88.56 83 THR A N 1
ATOM 662 C CA . THR A 1 83 ? 8.283 6.741 -6.941 1.00 88.56 83 THR A CA 1
ATOM 663 C C . THR A 1 83 ? 9.416 7.500 -6.250 1.00 88.56 83 THR A C 1
ATOM 665 O O . THR A 1 83 ? 10.417 7.860 -6.857 1.00 88.56 83 THR A O 1
ATOM 668 N N . THR A 1 84 ? 9.254 7.759 -4.951 1.00 93.50 84 THR A N 1
ATOM 669 C CA . THR A 1 84 ? 10.289 8.379 -4.104 1.00 93.50 84 THR A CA 1
ATOM 670 C C . THR A 1 84 ? 11.063 7.334 -3.303 1.00 93.50 84 THR A C 1
ATOM 672 O O . THR A 1 84 ? 10.550 6.242 -3.043 1.00 93.50 84 THR A O 1
ATOM 675 N N . ASP A 1 85 ? 12.247 7.691 -2.797 1.00 94.19 85 ASP A N 1
ATOM 676 C CA . ASP A 1 85 ? 13.055 6.824 -1.922 1.00 94.19 85 ASP A CA 1
ATOM 677 C C . ASP A 1 85 ? 12.266 6.276 -0.727 1.00 94.19 85 ASP A C 1
ATOM 679 O O . ASP A 1 85 ? 12.431 5.121 -0.334 1.00 94.19 85 ASP A O 1
ATOM 683 N N . MET A 1 86 ? 11.360 7.080 -0.160 1.00 95.94 86 MET A N 1
ATOM 684 C CA . MET A 1 86 ? 10.500 6.656 0.946 1.00 95.94 86 MET A CA 1
ATOM 685 C C . MET A 1 86 ? 9.498 5.577 0.515 1.00 95.94 86 MET A C 1
ATOM 687 O O . MET A 1 86 ? 9.255 4.633 1.270 1.00 95.94 86 MET A O 1
ATOM 691 N N . VAL A 1 87 ? 8.918 5.701 -0.682 1.00 97.19 87 VAL A N 1
ATOM 692 C CA . VAL A 1 87 ? 7.989 4.706 -1.242 1.00 97.19 87 VAL A CA 1
ATOM 693 C C . VAL A 1 87 ? 8.732 3.399 -1.500 1.00 97.19 87 VAL A C 1
ATOM 695 O O . VAL A 1 87 ? 8.299 2.342 -1.041 1.00 97.19 87 VAL A O 1
ATOM 698 N N . VAL A 1 88 ? 9.907 3.478 -2.127 1.00 96.75 88 VAL A N 1
ATOM 699 C CA . VAL A 1 88 ? 10.777 2.319 -2.371 1.00 96.75 88 VAL A CA 1
ATOM 700 C C . VAL A 1 88 ? 11.199 1.663 -1.054 1.00 96.75 88 VAL A C 1
ATOM 702 O O . VAL A 1 88 ? 11.176 0.438 -0.931 1.00 96.75 88 VAL A O 1
ATOM 705 N N . PHE A 1 89 ? 11.537 2.456 -0.035 1.00 97.19 89 PHE A N 1
ATOM 706 C CA . PHE A 1 89 ? 11.881 1.952 1.291 1.00 97.19 89 PHE A CA 1
ATOM 707 C C . PHE A 1 89 ? 10.725 1.170 1.929 1.00 97.19 89 PHE A C 1
ATOM 709 O O . PHE A 1 89 ? 10.933 0.035 2.363 1.00 97.19 89 PHE A O 1
ATOM 716 N N . ARG A 1 90 ? 9.508 1.731 1.967 1.00 98.31 90 ARG A N 1
ATOM 717 C CA . ARG A 1 90 ? 8.327 1.063 2.554 1.00 98.31 90 ARG A CA 1
ATOM 718 C C . ARG A 1 90 ? 7.944 -0.202 1.791 1.00 98.31 90 ARG A C 1
ATOM 720 O O . ARG A 1 90 ? 7.586 -1.209 2.405 1.00 98.31 90 ARG A O 1
ATOM 727 N N . TYR A 1 91 ? 8.095 -0.187 0.472 1.00 98.12 91 TYR A N 1
ATOM 728 C CA . TYR A 1 91 ? 7.911 -1.371 -0.351 1.00 98.12 91 TYR A CA 1
ATOM 729 C C . TY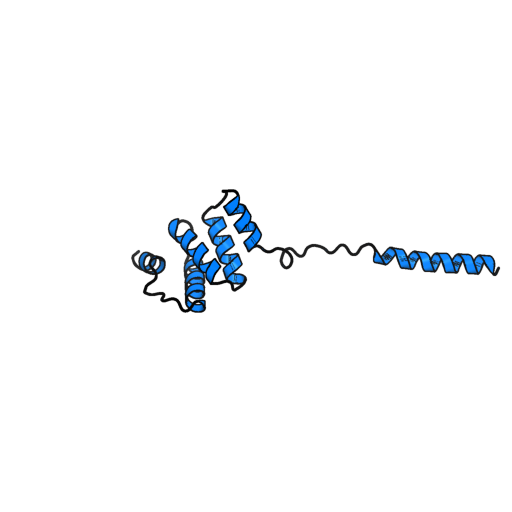R A 1 91 ? 8.922 -2.475 -0.009 1.00 98.12 91 TYR A C 1
ATOM 731 O O . TYR A 1 91 ? 8.517 -3.593 0.305 1.00 98.12 91 TYR A O 1
ATOM 739 N N . LYS A 1 92 ? 10.223 -2.156 0.067 1.00 97.81 92 LYS A N 1
ATOM 740 C CA . LYS A 1 92 ? 11.260 -3.106 0.515 1.00 97.81 92 LYS A CA 1
ATOM 741 C C . LYS A 1 92 ? 10.968 -3.656 1.913 1.00 97.81 92 LYS A C 1
ATOM 743 O O . LYS A 1 92 ? 11.110 -4.852 2.142 1.00 97.81 92 LYS A O 1
ATOM 748 N N . GLN A 1 93 ? 10.522 -2.822 2.855 1.00 98.38 93 GLN A N 1
ATOM 749 C CA . GLN A 1 93 ? 10.119 -3.308 4.181 1.00 98.38 93 GLN A CA 1
ATOM 750 C C . GLN A 1 93 ? 8.939 -4.289 4.106 1.00 98.38 93 GLN A C 1
ATOM 752 O O . GLN A 1 93 ? 8.946 -5.297 4.811 1.00 98.38 93 GLN A O 1
ATOM 757 N N . SER A 1 94 ? 7.972 -4.041 3.219 1.00 98.50 94 SER A N 1
ATOM 758 C CA . SER A 1 94 ? 6.837 -4.944 2.999 1.00 98.50 94 SER A CA 1
ATOM 759 C C . SER A 1 94 ? 7.298 -6.296 2.441 1.00 98.50 94 SER A C 1
ATOM 761 O O . SER A 1 94 ? 6.954 -7.334 3.002 1.00 98.50 94 SER 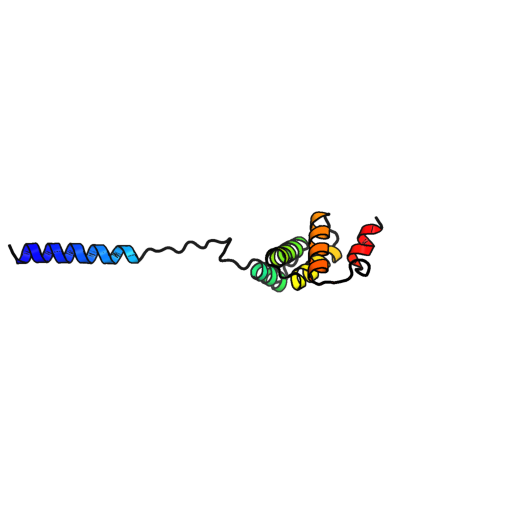A O 1
ATOM 763 N N . LEU A 1 95 ? 8.170 -6.300 1.424 1.00 98.19 95 LEU A N 1
ATOM 764 C CA . LEU A 1 95 ? 8.779 -7.527 0.885 1.00 98.19 95 LEU A CA 1
ATOM 765 C C . LEU A 1 95 ? 9.553 -8.300 1.962 1.00 98.19 95 LEU A C 1
ATOM 767 O O . LEU A 1 95 ? 9.395 -9.512 2.098 1.00 98.19 95 LEU A O 1
ATOM 771 N N . LYS A 1 96 ? 10.337 -7.595 2.789 1.00 98.00 96 LYS A N 1
ATOM 772 C CA . LYS A 1 96 ? 11.086 -8.197 3.901 1.00 98.00 96 LYS A CA 1
ATOM 773 C C . LYS A 1 96 ? 10.164 -8.880 4.910 1.00 98.00 96 LYS A C 1
ATOM 775 O O . LYS A 1 96 ? 10.465 -9.990 5.344 1.00 98.00 96 LYS A O 1
ATOM 780 N N . ALA A 1 97 ? 9.062 -8.234 5.289 1.00 98.12 97 ALA A N 1
ATOM 781 C CA . ALA A 1 97 ? 8.087 -8.802 6.219 1.00 98.12 97 ALA A CA 1
ATOM 782 C C . ALA A 1 97 ? 7.415 -10.064 5.651 1.00 98.12 97 ALA A C 1
ATOM 784 O O . ALA A 1 97 ? 7.161 -11.015 6.390 1.00 98.12 97 ALA A O 1
ATOM 785 N N . LEU A 1 98 ? 7.203 -10.097 4.332 1.00 98.19 98 LEU A N 1
ATOM 786 C CA . LEU A 1 98 ? 6.666 -11.245 3.599 1.00 98.19 98 LEU A CA 1
ATOM 787 C C . LEU A 1 98 ? 7.716 -12.322 3.276 1.00 98.19 98 LEU A C 1
ATOM 789 O O . LEU A 1 98 ? 7.350 -13.399 2.813 1.00 98.19 98 LEU A O 1
ATOM 793 N N . LYS A 1 99 ? 9.003 -12.062 3.550 1.00 97.62 99 LYS A N 1
ATOM 794 C CA . LYS A 1 99 ? 10.145 -12.915 3.170 1.00 97.62 99 LYS A CA 1
ATOM 795 C C . LYS A 1 99 ? 10.229 -13.163 1.659 1.00 97.62 99 LYS A C 1
ATOM 797 O O . LYS A 1 99 ? 10.647 -14.235 1.228 1.00 97.62 99 LYS A O 1
ATOM 802 N N . GLU A 1 100 ? 9.825 -12.175 0.870 1.00 97.00 100 GLU A N 1
ATOM 803 C CA . GLU A 1 100 ? 9.975 -12.212 -0.579 1.00 97.00 100 GLU A CA 1
ATOM 804 C C . GLU A 1 100 ? 11.378 -11.762 -0.998 1.00 97.00 100 GLU A C 1
ATOM 806 O O . GLU A 1 100 ? 11.994 -10.905 -0.357 1.00 97.00 100 GLU A O 1
ATOM 811 N N . ASP A 1 101 ? 11.872 -12.350 -2.085 1.00 94.06 101 ASP A N 1
ATOM 812 C CA . ASP A 1 101 ? 13.170 -12.014 -2.658 1.00 94.06 101 ASP A CA 1
ATOM 813 C C . ASP A 1 101 ? 13.116 -10.640 -3.346 1.00 94.06 101 ASP A C 1
ATOM 815 O O . ASP A 1 101 ? 12.323 -10.407 -4.262 1.00 94.06 101 ASP A O 1
ATOM 819 N N . MET A 1 102 ? 13.959 -9.717 -2.881 1.00 93.19 102 MET A N 1
ATOM 820 C CA . MET A 1 102 ? 14.056 -8.366 -3.433 1.00 93.19 102 MET A CA 1
ATOM 821 C C . MET A 1 102 ? 14.830 -8.332 -4.748 1.00 93.19 102 MET A C 1
ATOM 823 O O . MET A 1 102 ? 14.525 -7.493 -5.593 1.00 93.19 102 MET A O 1
ATOM 827 N N . ASP A 1 103 ? 15.799 -9.229 -4.930 1.00 89.12 103 ASP A N 1
ATOM 828 C CA . ASP A 1 103 ? 16.665 -9.243 -6.111 1.00 89.12 103 ASP A CA 1
ATOM 829 C C . ASP A 1 103 ? 15.901 -9.766 -7.333 1.00 89.12 103 ASP A C 1
ATOM 831 O O . ASP A 1 103 ? 16.123 -9.329 -8.461 1.00 89.12 103 ASP A O 1
ATOM 835 N N . ALA A 1 104 ? 14.926 -10.647 -7.096 1.00 90.81 104 ALA A N 1
ATOM 836 C CA . ALA A 1 104 ? 13.995 -11.127 -8.110 1.00 90.81 104 ALA A CA 1
ATOM 837 C C . ALA A 1 104 ? 12.833 -10.152 -8.400 1.00 90.81 104 ALA A C 1
ATOM 839 O O . ALA A 1 104 ? 11.987 -10.445 -9.249 1.00 90.81 104 ALA A O 1
ATOM 840 N N . ASN A 1 105 ? 12.738 -9.013 -7.698 1.00 92.69 105 ASN A N 1
ATOM 841 C CA . ASN A 1 105 ? 11.596 -8.113 -7.827 1.00 92.69 105 ASN A CA 1
ATOM 842 C C . ASN A 1 105 ? 11.731 -7.175 -9.047 1.00 92.69 105 ASN A C 1
ATOM 844 O O . ASN A 1 105 ? 12.641 -6.341 -9.077 1.00 92.69 105 ASN A O 1
ATOM 848 N N . PRO A 1 106 ? 10.806 -7.226 -10.027 1.00 92.31 106 PRO A N 1
ATOM 849 C CA . PRO A 1 106 ? 10.951 -6.489 -11.284 1.00 92.31 106 PRO A CA 1
ATOM 850 C C . PRO A 1 106 ? 10.919 -4.968 -11.094 1.00 92.31 106 PRO A C 1
ATOM 852 O O . PRO A 1 106 ? 11.653 -4.250 -11.771 1.00 92.31 106 PRO A O 1
ATOM 855 N N . TYR A 1 107 ? 10.127 -4.469 -10.140 1.00 92.00 107 TYR A N 1
ATOM 856 C CA . TYR A 1 107 ? 10.038 -3.035 -9.865 1.00 92.00 107 TYR A CA 1
ATOM 857 C C . TYR A 1 107 ? 11.329 -2.500 -9.236 1.00 92.00 107 TYR A C 1
ATOM 859 O O . TYR A 1 107 ? 11.776 -1.413 -9.586 1.00 92.00 107 TYR A O 1
ATOM 867 N N . LEU A 1 108 ? 11.973 -3.264 -8.344 1.00 92.12 108 LEU A N 1
ATOM 868 C CA . LEU A 1 108 ? 13.257 -2.860 -7.760 1.00 92.12 108 LEU A CA 1
ATOM 869 C C . LEU A 1 108 ? 14.398 -2.899 -8.778 1.00 92.12 108 LEU A C 1
ATOM 871 O O . LEU A 1 108 ? 15.250 -2.013 -8.755 1.00 92.12 108 LEU A O 1
ATOM 875 N N . ALA A 1 109 ? 14.399 -3.892 -9.671 1.00 90.69 109 ALA A N 1
ATOM 876 C CA . ALA A 1 109 ? 15.388 -3.996 -10.737 1.00 90.69 109 ALA A CA 1
ATOM 877 C C . ALA A 1 109 ? 15.315 -2.800 -11.701 1.00 90.69 109 ALA A C 1
ATOM 879 O O . ALA A 1 109 ? 16.345 -2.206 -12.011 1.00 90.69 109 ALA A O 1
ATOM 880 N N . ALA A 1 110 ? 14.106 -2.398 -12.113 1.00 86.06 110 ALA A N 1
ATOM 881 C CA . ALA A 1 110 ? 13.902 -1.254 -13.005 1.00 86.06 110 ALA A CA 1
ATOM 882 C C . ALA A 1 110 ? 14.439 0.065 -12.412 1.00 86.06 110 ALA A C 1
ATOM 884 O O . ALA A 1 110 ? 15.057 0.865 -13.114 1.00 86.06 110 ALA A O 1
ATOM 885 N N . LEU A 1 111 ? 14.285 0.265 -11.099 1.00 83.25 111 LEU A N 1
ATOM 886 C CA . LEU A 1 111 ? 14.725 1.485 -10.412 1.00 83.25 111 LEU A CA 1
ATOM 887 C C . LEU A 1 111 ? 16.249 1.628 -10.298 1.00 83.25 111 LEU A C 1
ATOM 889 O O . LEU A 1 111 ? 16.735 2.742 -10.136 1.00 83.25 111 LEU A O 1
ATOM 893 N N . GLY A 1 112 ? 17.005 0.529 -10.366 1.00 67.25 112 GLY A N 1
ATOM 894 C CA . GLY A 1 112 ? 18.470 0.542 -10.279 1.00 67.25 112 GLY A CA 1
ATOM 895 C C . GLY A 1 112 ? 19.190 0.815 -11.603 1.00 67.25 112 GLY A C 1
ATOM 896 O O . GLY A 1 112 ? 20.419 0.824 -11.623 1.00 67.25 112 GLY A O 1
ATOM 897 N N . THR A 1 113 ? 18.449 0.989 -12.701 1.00 57.25 113 THR A N 1
ATOM 898 C CA . THR A 1 113 ? 19.008 1.153 -14.057 1.00 57.25 113 THR A CA 1
ATOM 899 C C . THR A 1 113 ? 19.018 2.595 -14.578 1.00 57.25 113 THR A C 1
ATOM 901 O O . THR A 1 113 ? 19.458 2.811 -15.707 1.00 57.25 113 THR A O 1
ATOM 904 N N . ASN A 1 114 ? 18.589 3.563 -13.758 1.00 45.16 114 ASN A N 1
ATOM 905 C CA . ASN A 1 114 ? 18.519 4.991 -14.093 1.00 45.16 114 ASN A CA 1
ATOM 906 C C . ASN A 1 114 ? 19.637 5.814 -13.445 1.00 45.16 114 ASN A C 1
ATOM 908 O O . ASN A 1 114 ? 19.989 5.520 -12.279 1.00 45.16 114 ASN A O 1
#